Protein AF-N1ZEJ1-F1 (afdb_monomer_lite)

Radius of gyration: 12.57 Å; chains: 1; bounding box: 22×31×35 Å

Sequence (77 aa):
MTDLKRQAEKMGLQVGRNVTIYQAVHRNQTQKEYKKKYDATVEKLYPYVFTVKQKGNGTIESFQYGQVVLTKEVRLN

pLDDT: mean 85.91, std 9.36, range [52.56, 95.56]

Structure (mmCIF, N/CA/C/O backbone):
data_AF-N1ZEJ1-F1
#
_entry.id   AF-N1ZEJ1-F1
#
loop_
_atom_site.group_PDB
_atom_site.id
_atom_site.type_symbol
_atom_site.label_atom_id
_atom_site.label_alt_id
_atom_site.label_comp_id
_atom_site.label_asym_id
_atom_site.label_entity_id
_atom_site.label_seq_id
_atom_site.pdbx_PDB_ins_code
_atom_site.Cartn_x
_atom_site.Cartn_y
_atom_site.Cartn_z
_atom_site.occupancy
_atom_site.B_iso_or_equiv
_atom_site.auth_seq_id
_atom_site.auth_comp_id
_atom_site.auth_asym_id
_atom_site.auth_atom_id
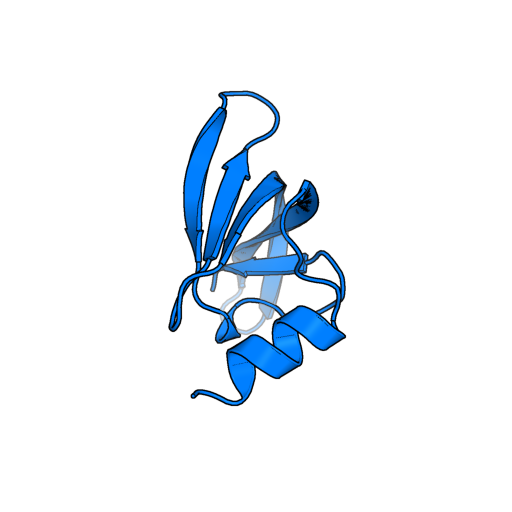_atom_site.pdbx_PDB_model_num
ATOM 1 N N . MET A 1 1 ? -0.397 -18.214 -8.357 1.00 52.56 1 MET A N 1
ATOM 2 C CA . MET A 1 1 ? -0.187 -16.749 -8.290 1.00 52.56 1 MET A CA 1
ATOM 3 C C . MET A 1 1 ? -1.358 -16.149 -7.544 1.00 52.56 1 MET A C 1
ATOM 5 O O . MET A 1 1 ? -2.488 -16.290 -7.982 1.00 52.56 1 MET A O 1
ATOM 9 N N . THR A 1 2 ? -1.058 -15.631 -6.363 1.00 58.94 2 THR A N 1
ATOM 10 C CA . THR A 1 2 ? -1.944 -15.340 -5.232 1.00 58.94 2 THR A CA 1
ATOM 11 C C . THR A 1 2 ? -3.098 -14.405 -5.600 1.00 58.94 2 THR A C 1
ATOM 13 O O . THR A 1 2 ? -2.871 -13.323 -6.139 1.00 58.94 2 THR A O 1
ATOM 16 N N . ASP A 1 3 ? -4.324 -14.824 -5.276 1.00 80.38 3 ASP A N 1
ATOM 17 C CA . ASP A 1 3 ? -5.594 -14.130 -5.550 1.00 80.38 3 ASP A CA 1
ATOM 18 C C . ASP A 1 3 ? -5.566 -12.638 -5.157 1.00 80.38 3 ASP A C 1
ATOM 20 O O . ASP A 1 3 ? -6.034 -11.771 -5.893 1.00 80.38 3 ASP A O 1
ATOM 24 N N . LEU A 1 4 ? -4.855 -12.331 -4.068 1.00 84.06 4 LEU A N 1
ATOM 25 C CA . LEU A 1 4 ? -4.670 -10.986 -3.523 1.00 84.06 4 LEU A CA 1
ATOM 26 C C . LEU A 1 4 ? -4.058 -9.983 -4.511 1.00 84.06 4 LEU A C 1
ATOM 28 O O . LEU A 1 4 ? -4.477 -8.828 -4.532 1.00 84.06 4 LEU A O 1
ATOM 32 N N . LYS A 1 5 ? -3.096 -10.394 -5.353 1.00 85.06 5 LYS A N 1
ATOM 33 C CA . LYS A 1 5 ? -2.523 -9.487 -6.363 1.00 85.06 5 LYS A CA 1
ATOM 34 C C . LYS A 1 5 ? -3.592 -9.085 -7.379 1.00 85.06 5 LYS A C 1
ATOM 36 O O . LYS A 1 5 ? -3.794 -7.899 -7.621 1.00 85.06 5 LYS A O 1
ATOM 41 N N . ARG A 1 6 ? -4.320 -10.071 -7.917 1.00 86.69 6 ARG A N 1
ATOM 42 C CA . ARG A 1 6 ? -5.410 -9.835 -8.878 1.00 86.69 6 ARG A CA 1
ATOM 43 C C . ARG A 1 6 ? -6.532 -9.007 -8.260 1.00 86.69 6 ARG A C 1
ATOM 45 O O . ARG A 1 6 ? -7.111 -8.164 -8.939 1.00 86.69 6 ARG A O 1
ATOM 52 N N . GLN A 1 7 ? -6.847 -9.240 -6.989 1.00 87.25 7 GLN A N 1
ATOM 53 C CA . GLN A 1 7 ? -7.838 -8.462 -6.256 1.00 87.25 7 GLN A CA 1
ATOM 54 C C . GLN A 1 7 ? -7.401 -7.002 -6.100 1.00 87.25 7 GLN A C 1
ATOM 56 O O . GLN A 1 7 ? -8.183 -6.103 -6.403 1.00 87.25 7 GLN A O 1
ATOM 61 N N . ALA A 1 8 ? -6.146 -6.755 -5.719 1.00 84.94 8 ALA A N 1
ATOM 62 C CA . ALA A 1 8 ? -5.604 -5.404 -5.617 1.00 84.94 8 ALA A CA 1
ATOM 63 C C . ALA A 1 8 ? -5.594 -4.684 -6.978 1.00 84.94 8 ALA A C 1
ATOM 65 O O . ALA A 1 8 ? -5.988 -3.521 -7.063 1.00 84.94 8 ALA A O 1
ATOM 66 N N . GLU A 1 9 ? -5.231 -5.380 -8.060 1.00 86.50 9 GLU A N 1
ATOM 67 C CA . GLU A 1 9 ? -5.304 -4.850 -9.429 1.00 86.50 9 GLU A CA 1
ATOM 68 C C . GLU A 1 9 ? -6.749 -4.489 -9.824 1.00 86.50 9 GLU A C 1
ATOM 70 O O . GLU A 1 9 ? -6.982 -3.400 -10.352 1.00 86.50 9 GLU A O 1
ATOM 75 N N . LYS A 1 10 ? -7.737 -5.340 -9.498 1.00 87.25 10 LYS A N 1
ATOM 76 C CA . LYS A 1 10 ? -9.176 -5.048 -9.686 1.00 87.25 10 LYS A CA 1
ATOM 77 C C . LYS A 1 10 ? -9.652 -3.857 -8.855 1.00 87.25 10 LYS A C 1
ATOM 79 O O . LYS A 1 10 ? -10.502 -3.099 -9.310 1.00 87.25 10 LYS A O 1
ATOM 84 N N . MET A 1 11 ? -9.092 -3.669 -7.662 1.00 84.50 11 MET A N 1
ATOM 85 C CA . MET A 1 11 ? -9.340 -2.494 -6.825 1.00 84.50 11 MET A CA 1
ATOM 86 C C . MET A 1 11 ? -8.652 -1.228 -7.360 1.00 84.50 11 MET A C 1
ATOM 88 O O . MET A 1 11 ? -8.872 -0.149 -6.817 1.00 84.50 11 MET A O 1
ATOM 92 N N . GLY A 1 12 ? -7.860 -1.312 -8.431 1.00 83.38 12 GLY A N 1
ATOM 93 C CA . GLY A 1 12 ? -7.218 -0.163 -9.071 1.00 83.38 12 GLY A CA 1
ATOM 94 C C . GLY A 1 12 ? -5.777 0.086 -8.626 1.00 83.38 12 GLY A C 1
ATOM 95 O O . GLY A 1 12 ? -5.234 1.156 -8.915 1.00 83.38 12 GLY A O 1
ATOM 96 N N . LEU A 1 13 ? -5.144 -0.876 -7.945 1.00 89.38 13 LEU A N 1
ATOM 97 C CA . LEU A 1 13 ? -3.710 -0.848 -7.676 1.00 89.38 13 LEU A CA 1
ATOM 98 C C . LEU A 1 13 ? -2.945 -1.133 -8.977 1.00 89.38 13 LEU A C 1
ATOM 100 O O . LEU A 1 13 ? -2.871 -2.267 -9.440 1.00 89.38 13 LEU A O 1
ATOM 104 N N . GLN A 1 14 ? -2.381 -0.091 -9.578 1.00 90.81 14 GLN A N 1
ATOM 105 C CA . GLN A 1 14 ? -1.630 -0.170 -10.831 1.00 90.81 14 GLN A CA 1
ATOM 106 C C . GLN A 1 14 ? -0.413 0.745 -10.759 1.00 90.81 14 GLN A C 1
ATOM 108 O O . GLN A 1 14 ? -0.459 1.780 -10.096 1.00 90.81 14 GLN A O 1
ATOM 113 N N . VAL A 1 15 ? 0.660 0.392 -11.468 1.00 91.94 15 VAL A N 1
ATOM 114 C CA . VAL A 1 15 ? 1.851 1.246 -11.588 1.00 91.94 15 VAL A CA 1
ATOM 115 C C . VAL A 1 15 ? 1.455 2.638 -12.093 1.00 91.94 15 VAL A C 1
ATOM 117 O O . VAL A 1 15 ? 0.639 2.774 -13.002 1.00 91.94 15 VAL A O 1
ATOM 120 N N . GLY A 1 16 ? 1.999 3.681 -11.465 1.00 91.19 16 GLY A N 1
ATOM 121 C CA . GLY A 1 16 ? 1.691 5.082 -11.750 1.00 91.19 16 GLY A CA 1
ATOM 122 C C . GLY A 1 16 ? 0.417 5.611 -11.080 1.00 91.19 16 GLY A C 1
ATOM 123 O O . GLY A 1 16 ? 0.164 6.815 -11.129 1.00 91.19 16 GLY A O 1
ATOM 124 N N . ARG A 1 17 ? -0.391 4.765 -10.421 1.00 92.19 17 ARG A N 1
ATOM 125 C CA . ARG A 1 17 ? -1.565 5.229 -9.666 1.00 92.19 17 ARG A CA 1
ATOM 126 C C . ARG A 1 17 ? -1.183 5.750 -8.290 1.00 92.19 17 ARG A C 1
ATOM 128 O O . ARG A 1 17 ? -0.277 5.246 -7.633 1.00 92.19 17 ARG A O 1
ATOM 135 N N . ASN A 1 18 ? -1.945 6.742 -7.845 1.00 92.31 18 ASN A N 1
ATOM 136 C CA . ASN A 1 18 ? -1.835 7.281 -6.499 1.00 92.31 18 ASN A CA 1
ATOM 137 C C . ASN A 1 18 ? -2.571 6.378 -5.510 1.00 92.31 18 ASN A C 1
ATOM 139 O O . ASN A 1 18 ? -3.699 5.961 -5.782 1.00 92.31 18 ASN A O 1
ATOM 143 N N . VAL A 1 19 ? -1.956 6.160 -4.358 1.00 91.88 19 VAL A N 1
ATOM 144 C CA . VAL A 1 19 ? -2.538 5.488 -3.201 1.00 91.88 19 VAL A CA 1
ATOM 145 C C . VAL A 1 19 ? -2.323 6.342 -1.959 1.00 91.88 19 VAL A C 1
ATOM 147 O O . VAL A 1 19 ? -1.328 7.057 -1.848 1.00 91.88 19 VAL A O 1
ATOM 150 N N . THR A 1 20 ? -3.245 6.260 -1.016 1.00 93.00 20 THR A N 1
ATOM 151 C CA . THR A 1 20 ? -3.142 6.905 0.286 1.00 93.00 20 THR A CA 1
ATOM 152 C C . THR A 1 20 ? -2.857 5.837 1.331 1.00 93.00 20 THR A C 1
ATOM 154 O O . THR A 1 20 ? -3.571 4.837 1.436 1.00 93.00 20 THR A O 1
ATOM 157 N N . ILE A 1 21 ? -1.783 6.043 2.089 1.00 92.12 21 ILE A N 1
ATOM 158 C CA . ILE A 1 21 ? -1.360 5.139 3.151 1.00 92.12 21 ILE A CA 1
ATOM 159 C C . ILE A 1 21 ? -1.946 5.636 4.469 1.00 92.12 21 ILE A C 1
ATOM 161 O O . ILE A 1 21 ? -1.735 6.784 4.875 1.00 92.12 21 ILE A O 1
ATOM 165 N N . TYR A 1 22 ? -2.673 4.756 5.144 1.00 91.81 22 TYR A N 1
ATOM 166 C CA . TYR A 1 22 ? -3.266 4.977 6.453 1.00 91.81 22 TYR A CA 1
ATOM 167 C C . TYR A 1 22 ? -2.560 4.117 7.490 1.00 91.81 22 TYR A C 1
ATOM 169 O O . TYR A 1 22 ? -2.252 2.955 7.241 1.00 91.81 22 TYR A O 1
ATOM 177 N N . GLN A 1 23 ? -2.343 4.678 8.671 1.00 89.62 23 GLN A N 1
ATOM 178 C CA . GLN A 1 23 ? -1.774 3.974 9.809 1.00 89.62 23 GLN A CA 1
ATOM 179 C C . GLN A 1 23 ? -2.844 3.793 10.880 1.00 89.62 23 GLN A C 1
ATOM 181 O O . GLN A 1 23 ? -3.542 4.752 11.222 1.00 89.62 23 GLN A O 1
ATOM 186 N N . ALA A 1 24 ? -2.972 2.573 11.400 1.00 86.00 24 ALA A N 1
ATOM 187 C CA . ALA A 1 24 ? -3.776 2.306 12.577 1.00 86.00 24 ALA A CA 1
ATOM 188 C C . ALA A 1 24 ? -3.201 3.078 13.774 1.00 86.00 24 ALA A C 1
ATOM 190 O O . ALA A 1 24 ? -2.010 3.016 14.078 1.00 86.00 24 ALA A O 1
ATOM 191 N N . VAL A 1 25 ? -4.064 3.826 14.448 1.00 83.81 25 VAL A N 1
ATOM 192 C CA . VAL A 1 25 ? -3.785 4.525 15.695 1.00 83.81 25 VAL A CA 1
ATOM 193 C C . VAL A 1 25 ? -4.702 3.906 16.739 1.00 83.81 25 VAL A C 1
ATOM 195 O O . VAL A 1 25 ? -5.929 3.944 16.623 1.00 83.81 25 VAL A O 1
ATOM 198 N N . HIS A 1 26 ? -4.106 3.284 17.751 1.00 74.25 26 HIS A N 1
ATOM 199 C CA . HIS A 1 26 ? -4.860 2.745 18.875 1.00 74.25 26 HIS A CA 1
ATOM 200 C C . HIS A 1 26 ? -5.284 3.911 19.761 1.00 74.25 26 HIS A C 1
ATOM 202 O O . HIS A 1 26 ? -4.448 4.505 20.440 1.00 74.25 26 HIS A O 1
ATOM 208 N N . ARG A 1 27 ? -6.574 4.259 19.736 1.00 64.75 27 ARG A N 1
ATOM 209 C CA . ARG A 1 27 ? -7.108 5.311 20.610 1.00 64.75 27 ARG A CA 1
ATOM 210 C C . ARG A 1 27 ? -7.731 4.756 21.886 1.00 64.75 27 ARG A C 1
ATOM 212 O O . ARG A 1 27 ? -7.763 5.482 22.864 1.00 64.75 27 ARG A O 1
ATOM 219 N N . ASN A 1 28 ? -8.167 3.490 21.888 1.00 62.19 28 ASN A N 1
ATOM 220 C CA . ASN A 1 28 ? -8.606 2.719 23.060 1.00 62.19 28 ASN A CA 1
ATOM 221 C C . ASN A 1 28 ? -8.561 1.207 22.751 1.00 62.19 28 ASN A C 1
ATOM 223 O O . ASN A 1 28 ? -8.587 0.828 21.581 1.00 62.19 28 ASN A O 1
ATOM 227 N N . GLN A 1 29 ? -8.526 0.347 23.782 1.00 61.88 29 GLN A N 1
ATOM 228 C CA . GLN A 1 29 ? -8.349 -1.123 23.692 1.00 61.88 29 GLN A CA 1
ATOM 229 C C . GLN A 1 29 ? -9.305 -1.861 22.725 1.00 61.88 29 GLN A C 1
ATOM 231 O O . GLN A 1 29 ? -9.026 -2.994 22.343 1.00 61.88 29 GLN A O 1
ATOM 236 N N . THR A 1 30 ? -10.401 -1.231 22.298 1.00 63.62 30 THR A N 1
ATOM 237 C CA . THR A 1 30 ? -11.449 -1.823 21.450 1.00 63.62 30 THR A CA 1
ATOM 238 C C . THR A 1 30 ? -11.640 -1.155 20.084 1.00 63.62 30 THR A C 1
ATOM 240 O O . THR A 1 30 ? -12.356 -1.713 19.257 1.00 63.62 30 THR A O 1
ATOM 243 N N . GLN A 1 31 ? -11.026 0.003 19.800 1.00 61.81 31 GLN A N 1
ATOM 244 C CA . GLN A 1 31 ? -11.250 0.732 18.540 1.00 61.81 31 GLN A CA 1
ATOM 245 C C . GLN A 1 31 ? -9.936 1.074 17.828 1.00 61.81 31 GLN A C 1
ATOM 247 O O . GLN A 1 31 ? -9.096 1.814 18.347 1.00 61.81 31 GLN A O 1
ATOM 252 N N . LYS A 1 32 ? -9.783 0.543 16.607 1.00 71.88 32 LYS A N 1
ATOM 253 C CA . LYS A 1 32 ? -8.724 0.924 15.666 1.00 71.88 32 LYS A CA 1
ATOM 254 C C . LYS A 1 32 ? -9.214 2.087 14.815 1.00 71.88 32 LYS A C 1
ATOM 256 O O . LYS A 1 32 ? -10.053 1.895 13.938 1.00 71.88 32 LYS A O 1
ATOM 261 N N . GLU A 1 33 ? -8.682 3.279 15.059 1.00 83.81 33 GLU A N 1
ATOM 262 C CA . GLU A 1 33 ? -8.850 4.401 14.137 1.00 83.81 33 GLU A CA 1
ATOM 263 C C . GLU A 1 33 ? -7.725 4.386 13.106 1.00 83.81 33 GLU A C 1
ATOM 265 O O . GLU A 1 33 ? -6.599 4.004 13.408 1.00 83.81 33 GLU A O 1
ATOM 270 N N . TYR A 1 34 ? -8.010 4.804 11.877 1.00 86.00 34 TYR A N 1
ATOM 271 C CA . TYR A 1 34 ? -7.006 4.896 10.821 1.00 86.00 34 TYR A CA 1
ATOM 272 C C . TYR A 1 34 ? -6.754 6.362 10.503 1.00 86.00 34 TYR A C 1
ATOM 274 O O . TYR A 1 34 ? -7.654 7.073 10.059 1.00 86.00 34 TYR A O 1
ATOM 282 N N . LYS A 1 35 ? -5.517 6.819 10.704 1.00 89.81 35 LYS A N 1
ATOM 283 C CA . LYS A 1 35 ? -5.106 8.179 10.352 1.00 89.81 35 LYS A CA 1
ATOM 284 C C . LYS A 1 35 ? -4.322 8.158 9.047 1.00 89.81 35 LYS A C 1
ATOM 286 O O . LYS A 1 35 ? -3.442 7.318 8.859 1.00 89.81 35 LYS A O 1
ATOM 291 N N . LYS A 1 36 ? -4.623 9.095 8.144 1.00 90.38 36 LYS A N 1
ATOM 292 C CA . LYS A 1 36 ? -3.837 9.295 6.920 1.00 90.38 36 LYS A CA 1
ATOM 293 C C . LYS A 1 36 ? -2.390 9.623 7.299 1.00 90.38 36 LYS A C 1
ATOM 295 O O . LYS A 1 36 ? -2.155 10.587 8.028 1.00 90.38 36 LYS A O 1
ATOM 300 N N . LYS A 1 37 ? -1.443 8.827 6.799 1.00 90.25 37 LYS A N 1
ATOM 301 C CA . LYS A 1 37 ? -0.003 9.003 7.024 1.00 90.25 37 LYS A CA 1
ATOM 302 C C . LYS A 1 37 ? 0.617 9.825 5.897 1.00 90.25 37 LYS A C 1
ATOM 304 O O . LYS A 1 37 ? 1.252 10.838 6.166 1.00 90.25 37 LYS A O 1
ATOM 309 N N . TYR A 1 38 ? 0.400 9.417 4.644 1.00 91.69 38 TYR A N 1
ATOM 310 C CA . TYR A 1 38 ? 0.870 10.134 3.454 1.00 91.69 38 TYR A CA 1
ATOM 311 C C . TYR A 1 38 ? 0.210 9.615 2.169 1.00 91.69 38 TYR A C 1
ATOM 313 O O . TYR A 1 38 ? -0.397 8.545 2.149 1.00 91.69 38 TYR A O 1
ATOM 321 N N . ASP A 1 39 ? 0.358 10.373 1.083 1.00 93.38 39 ASP A N 1
ATOM 322 C CA . ASP A 1 39 ? 0.048 9.914 -0.272 1.00 93.38 3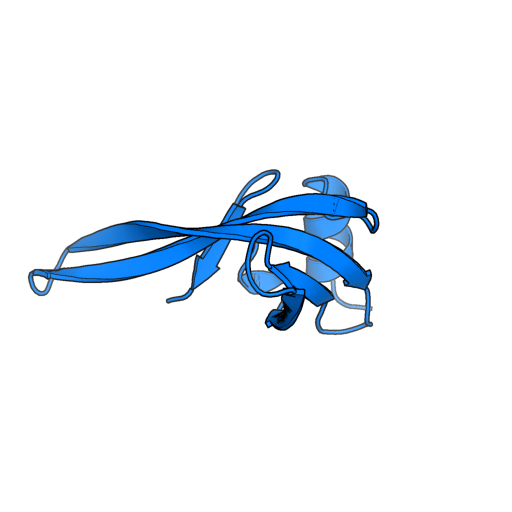9 ASP A CA 1
ATOM 323 C C . ASP A 1 39 ? 1.311 9.380 -0.955 1.00 93.38 39 ASP A C 1
ATOM 325 O O . ASP A 1 39 ? 2.415 9.887 -0.747 1.00 93.38 39 ASP A O 1
ATOM 329 N N . ALA A 1 40 ? 1.155 8.364 -1.793 1.00 94.25 40 ALA A N 1
ATOM 330 C CA . ALA A 1 40 ? 2.234 7.737 -2.538 1.00 94.25 40 ALA A CA 1
ATOM 331 C C . ALA A 1 40 ? 1.782 7.366 -3.954 1.00 94.25 40 ALA A C 1
ATOM 333 O O . ALA A 1 40 ? 0.590 7.349 -4.261 1.00 94.25 40 ALA A O 1
ATOM 334 N N . THR A 1 41 ? 2.738 7.075 -4.827 1.00 94.88 41 THR A N 1
ATOM 335 C CA . THR A 1 41 ? 2.495 6.584 -6.186 1.00 94.88 41 THR A CA 1
ATOM 336 C C . THR A 1 41 ? 3.049 5.175 -6.308 1.00 94.88 41 THR A C 1
ATOM 338 O O . THR A 1 41 ? 4.199 4.943 -5.956 1.00 94.88 41 THR A O 1
ATOM 341 N N . VAL A 1 42 ? 2.261 4.228 -6.809 1.00 93.88 42 VAL A N 1
ATOM 342 C CA . VAL A 1 42 ? 2.721 2.852 -7.040 1.00 93.88 42 VAL A CA 1
ATOM 343 C C . VAL A 1 42 ? 3.826 2.850 -8.095 1.00 93.88 42 VAL A C 1
ATOM 345 O O . VAL A 1 42 ? 3.614 3.331 -9.205 1.00 93.88 42 VAL A O 1
ATOM 348 N N . GLU A 1 43 ? 4.986 2.283 -7.771 1.00 94.44 43 GLU A N 1
ATOM 349 C CA . GLU A 1 43 ? 6.110 2.172 -8.708 1.00 94.44 43 GLU A CA 1
ATOM 350 C C . GLU A 1 43 ? 6.225 0.784 -9.326 1.00 94.44 43 GLU A C 1
ATOM 352 O O . GLU A 1 43 ? 6.400 0.671 -10.537 1.00 94.44 43 GLU A O 1
ATOM 357 N N . LYS A 1 44 ? 6.143 -0.286 -8.524 1.00 93.75 44 LYS A N 1
ATOM 358 C CA . LYS A 1 44 ? 6.329 -1.658 -9.021 1.00 93.75 44 LYS A CA 1
ATOM 359 C C . LYS A 1 44 ? 5.380 -2.637 -8.344 1.00 93.75 44 LYS A C 1
ATOM 361 O O . LYS A 1 44 ? 5.100 -2.527 -7.155 1.00 93.75 44 LYS A O 1
ATOM 366 N N . LEU A 1 45 ? 4.923 -3.628 -9.108 1.00 91.88 45 LEU A N 1
ATOM 367 C CA . LEU A 1 45 ? 4.078 -4.727 -8.637 1.00 91.88 45 LEU A CA 1
ATOM 368 C C . LEU A 1 45 ? 4.855 -6.047 -8.734 1.00 91.88 45 LEU A C 1
ATOM 370 O O . LEU A 1 45 ? 5.064 -6.574 -9.827 1.00 91.88 45 LEU A O 1
ATOM 374 N N . TYR A 1 46 ? 5.261 -6.606 -7.597 1.00 90.62 46 TYR A N 1
ATOM 375 C CA . TYR A 1 46 ? 5.943 -7.902 -7.503 1.00 90.62 46 TYR A CA 1
ATOM 376 C C . TYR A 1 46 ? 4.934 -9.036 -7.249 1.00 90.62 46 TYR A C 1
ATOM 378 O O . TYR A 1 46 ? 3.751 -8.771 -7.037 1.00 90.62 46 TYR A O 1
ATOM 386 N N . PRO A 1 47 ? 5.335 -10.319 -7.275 1.00 88.19 47 PRO A N 1
ATOM 387 C CA . PRO A 1 47 ? 4.398 -11.422 -7.041 1.00 88.19 47 PRO A CA 1
ATOM 388 C C . PRO A 1 47 ? 3.684 -11.383 -5.678 1.00 88.19 47 PRO A C 1
ATOM 390 O O . PRO A 1 47 ? 2.509 -11.735 -5.611 1.00 88.19 47 PRO A O 1
ATOM 393 N N . TYR A 1 48 ? 4.359 -10.926 -4.616 1.00 87.81 48 TYR A N 1
ATOM 394 C CA . TYR A 1 48 ? 3.839 -10.965 -3.236 1.00 87.81 48 TYR A CA 1
ATOM 395 C C . TYR A 1 48 ? 3.695 -9.592 -2.568 1.00 87.81 48 TYR A C 1
ATOM 397 O O . TYR A 1 48 ? 2.994 -9.460 -1.567 1.00 87.81 48 TYR A O 1
ATOM 405 N N . VAL A 1 49 ? 4.342 -8.573 -3.128 1.00 92.62 49 VAL A N 1
ATOM 406 C CA . VAL A 1 49 ? 4.372 -7.207 -2.600 1.00 92.62 49 VAL A CA 1
ATOM 407 C C . VAL A 1 49 ? 4.285 -6.204 -3.741 1.00 92.62 49 VAL A C 1
ATOM 409 O O . VAL A 1 49 ? 4.495 -6.548 -4.903 1.00 92.62 49 VAL A O 1
ATOM 412 N N . PHE A 1 50 ? 4.027 -4.950 -3.418 1.00 92.88 50 PHE A N 1
ATOM 413 C CA . PHE A 1 50 ? 4.174 -3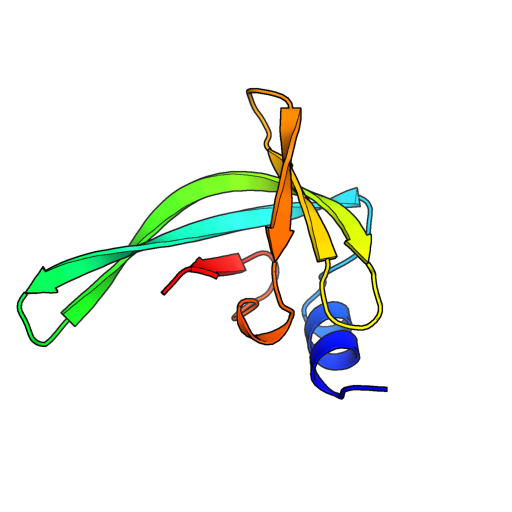.826 -4.328 1.00 92.88 50 PHE A CA 1
ATOM 414 C C . PHE A 1 50 ? 4.968 -2.718 -3.652 1.00 92.88 50 PHE A C 1
ATOM 416 O O . PHE A 1 50 ? 4.991 -2.630 -2.428 1.00 92.88 50 PHE A O 1
ATOM 423 N N . THR A 1 51 ? 5.623 -1.878 -4.443 1.00 94.94 51 THR A N 1
ATOM 424 C CA . THR A 1 51 ? 6.330 -0.704 -3.938 1.00 94.94 51 THR A CA 1
ATOM 425 C C . THR A 1 51 ? 5.609 0.564 -4.335 1.00 94.94 51 THR A C 1
ATOM 427 O O . THR A 1 51 ? 5.028 0.669 -5.420 1.00 94.94 51 THR A O 1
ATOM 430 N N . VAL A 1 52 ? 5.670 1.548 -3.452 1.00 94.75 52 VAL A N 1
ATOM 431 C CA . VAL A 1 52 ? 5.137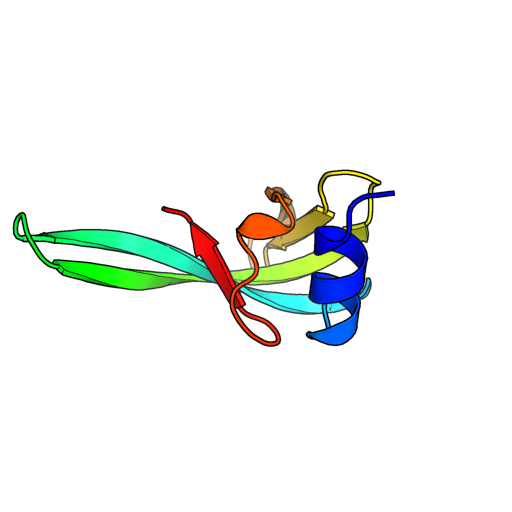 2.883 -3.680 1.00 94.75 52 VAL A CA 1
ATOM 432 C C . VAL A 1 52 ? 6.201 3.908 -3.334 1.00 94.75 52 VAL A C 1
ATOM 434 O O . VAL A 1 52 ? 7.005 3.700 -2.429 1.00 94.75 52 VAL A O 1
ATOM 437 N N . LYS A 1 53 ? 6.176 5.030 -4.037 1.00 95.56 53 LYS A N 1
ATOM 438 C CA . LYS A 1 53 ? 7.023 6.187 -3.795 1.00 95.56 53 LYS A CA 1
ATOM 439 C C . LYS A 1 53 ? 6.216 7.278 -3.113 1.00 95.56 53 LYS A C 1
ATOM 441 O O . LYS A 1 53 ? 5.225 7.755 -3.668 1.00 95.56 53 LYS A O 1
ATOM 446 N N . GLN A 1 54 ? 6.626 7.673 -1.916 1.00 94.50 54 GLN A N 1
ATOM 447 C CA . GLN A 1 54 ? 5.951 8.694 -1.126 1.00 94.50 54 GLN A CA 1
ATOM 448 C C . GLN A 1 54 ? 6.021 10.071 -1.808 1.00 94.50 54 GLN A C 1
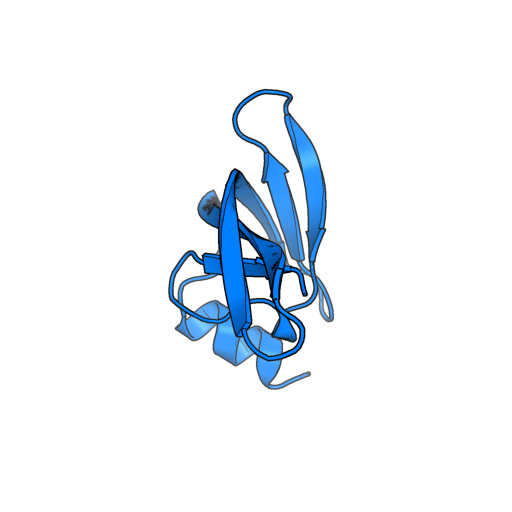ATOM 450 O O . GLN A 1 54 ? 7.077 10.524 -2.260 1.00 94.50 54 GLN A O 1
ATOM 455 N N . LYS A 1 55 ? 4.881 10.769 -1.851 1.00 87.56 55 LYS A N 1
ATOM 456 C CA . LYS A 1 55 ? 4.770 12.141 -2.354 1.00 87.56 55 LYS A CA 1
ATOM 457 C C . LYS A 1 55 ? 5.224 13.113 -1.270 1.00 87.56 55 LYS A C 1
ATOM 459 O O . LYS A 1 55 ? 4.454 13.473 -0.388 1.00 87.56 55 LYS A O 1
ATOM 464 N N . GLY A 1 56 ? 6.493 13.497 -1.313 1.00 84.94 56 GLY A N 1
ATOM 465 C CA . GLY A 1 56 ? 7.067 14.489 -0.403 1.00 84.94 56 GLY A CA 1
ATOM 466 C C . GLY A 1 56 ? 8.576 14.337 -0.286 1.00 84.94 56 GLY A C 1
ATOM 467 O O . GLY A 1 56 ? 9.314 15.231 -0.671 1.00 84.94 56 GLY A O 1
ATOM 468 N N . ASN A 1 57 ? 9.027 13.174 0.179 1.00 87.94 57 ASN A N 1
ATOM 469 C CA . ASN A 1 57 ? 10.448 12.847 0.348 1.00 87.94 57 ASN A CA 1
ATOM 470 C C . ASN A 1 57 ? 10.978 11.871 -0.720 1.00 87.94 57 ASN A C 1
ATOM 472 O O . ASN A 1 57 ? 12.183 11.665 -0.809 1.00 87.94 57 ASN A O 1
ATOM 476 N N . GLY A 1 58 ? 10.098 11.264 -1.528 1.00 88.75 58 GLY A N 1
ATOM 477 C CA . GLY A 1 58 ? 10.485 10.297 -2.555 1.00 88.75 58 GLY A CA 1
ATOM 478 C C . GLY A 1 58 ? 10.929 8.935 -2.015 1.00 88.75 58 GLY A C 1
ATOM 479 O O . GLY A 1 58 ? 11.435 8.135 -2.800 1.00 88.75 58 GLY A O 1
ATOM 480 N N . THR A 1 59 ? 10.732 8.662 -0.721 1.00 93.44 59 THR A N 1
ATOM 481 C CA . THR A 1 59 ? 11.045 7.369 -0.105 1.00 93.44 59 THR A CA 1
ATOM 482 C C . THR A 1 59 ? 10.219 6.265 -0.752 1.00 93.44 59 THR A C 1
ATOM 484 O O . THR A 1 59 ? 9.022 6.436 -0.998 1.00 93.44 59 THR A O 1
ATOM 487 N N . ILE A 1 60 ? 10.863 5.131 -1.025 1.00 93.00 60 ILE A N 1
ATOM 488 C CA . ILE A 1 60 ? 10.212 3.945 -1.576 1.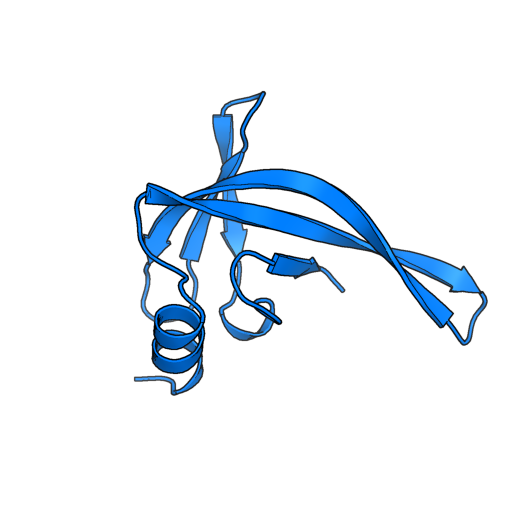00 93.00 60 ILE A CA 1
ATOM 489 C C . ILE A 1 60 ? 9.925 2.982 -0.429 1.00 93.00 60 ILE A C 1
ATOM 491 O O . ILE A 1 60 ? 10.841 2.553 0.268 1.00 93.00 60 ILE A O 1
ATOM 495 N N . GLU A 1 61 ? 8.659 2.622 -0.260 1.00 92.44 61 GLU A N 1
ATOM 496 C CA . GLU A 1 61 ? 8.215 1.634 0.722 1.00 92.44 61 GLU A CA 1
ATOM 497 C C . GLU A 1 61 ? 7.512 0.471 0.021 1.00 92.44 61 GLU A C 1
ATOM 499 O O . GLU A 1 61 ? 6.930 0.628 -1.055 1.00 92.44 61 GLU A O 1
ATOM 504 N N . SER A 1 62 ? 7.583 -0.712 0.628 1.00 93.12 62 SER A N 1
ATOM 505 C CA . SER A 1 62 ? 6.994 -1.943 0.103 1.00 93.12 62 SER A CA 1
ATOM 506 C C . SER A 1 62 ? 5.858 -2.436 0.990 1.00 93.12 62 SER A C 1
ATOM 508 O O . SER A 1 62 ? 6.010 -2.498 2.208 1.00 93.12 62 SER A O 1
ATOM 510 N N . PHE A 1 63 ? 4.763 -2.866 0.371 1.00 91.38 63 PHE A N 1
ATOM 511 C CA . PHE A 1 63 ? 3.537 -3.290 1.037 1.00 91.38 63 PHE A CA 1
ATOM 512 C C . PHE A 1 63 ? 3.043 -4.625 0.487 1.00 91.38 63 PHE A C 1
ATOM 514 O O . PHE A 1 63 ? 3.257 -4.961 -0.679 1.00 91.38 63 PHE A O 1
ATOM 521 N N . GLN A 1 64 ? 2.364 -5.396 1.328 1.00 92.19 64 GLN A N 1
ATOM 522 C CA . GLN A 1 64 ? 1.704 -6.633 0.925 1.00 92.19 64 GLN A CA 1
ATOM 523 C C . GLN A 1 64 ? 0.323 -6.336 0.339 1.00 92.19 64 GLN A C 1
ATOM 525 O O . GLN A 1 64 ? -0.379 -5.431 0.786 1.00 92.19 64 GLN A O 1
ATOM 530 N N . TYR A 1 65 ? -0.119 -7.155 -0.615 1.00 88.19 65 TYR A N 1
ATOM 531 C CA . TYR A 1 65 ? -1.433 -6.979 -1.245 1.00 88.19 65 TYR A CA 1
ATOM 532 C C . TYR A 1 65 ? -2.612 -7.085 -0.264 1.00 88.19 65 TYR A C 1
ATOM 534 O O . TYR A 1 65 ? -3.622 -6.426 -0.472 1.00 88.19 65 TYR A O 1
ATOM 542 N N . GLY A 1 66 ? -2.472 -7.838 0.834 1.00 85.75 66 GLY A N 1
ATOM 543 C CA . GLY A 1 66 ? -3.500 -7.934 1.880 1.00 85.75 66 GLY A CA 1
ATOM 544 C C . GLY A 1 66 ? -3.719 -6.647 2.689 1.00 85.75 66 GLY A C 1
ATOM 545 O O . GLY A 1 66 ? -4.695 -6.554 3.423 1.00 85.75 66 GLY A O 1
ATOM 546 N N . GLN A 1 67 ? -2.835 -5.652 2.561 1.00 86.31 67 GLN A N 1
ATOM 547 C CA . GLN A 1 67 ? -2.987 -4.341 3.204 1.00 86.31 67 GLN A CA 1
ATOM 548 C C . GLN A 1 67 ? -3.843 -3.376 2.366 1.00 86.31 67 GLN A C 1
ATOM 550 O O . GLN A 1 67 ? -4.210 -2.301 2.845 1.00 86.31 67 GLN A O 1
ATOM 555 N N . VAL A 1 68 ? -4.155 -3.735 1.116 1.00 87.06 68 VAL A N 1
ATOM 556 C CA . VAL A 1 68 ? -5.051 -2.968 0.245 1.00 87.06 68 VAL A CA 1
ATOM 557 C C . VAL A 1 68 ? -6.486 -3.306 0.622 1.00 87.06 68 VAL A C 1
ATOM 559 O O . VAL A 1 68 ? -6.905 -4.455 0.524 1.00 87.06 68 VAL A O 1
ATOM 562 N N . VAL A 1 69 ? -7.239 -2.304 1.065 1.00 82.56 69 VAL A N 1
ATOM 563 C CA . VAL A 1 69 ? -8.605 -2.503 1.582 1.00 82.56 69 VAL A CA 1
ATOM 564 C C . VAL A 1 69 ? -9.679 -1.957 0.649 1.00 82.56 69 VAL A C 1
ATOM 566 O O . VAL A 1 69 ? -10.777 -2.500 0.593 1.00 82.56 69 VAL A O 1
ATOM 569 N N . LEU A 1 70 ? -9.367 -0.882 -0.077 1.00 77.12 70 LEU A N 1
ATOM 570 C CA . LEU A 1 70 ? -10.266 -0.172 -0.981 1.00 77.12 70 LEU A CA 1
ATOM 571 C C . LEU A 1 70 ? -9.460 0.448 -2.121 1.00 77.12 70 LEU A C 1
ATOM 573 O O . LEU A 1 70 ? -8.230 0.545 -2.070 1.00 77.12 70 LEU A O 1
ATOM 577 N N . THR A 1 71 ? -10.165 0.906 -3.153 1.00 79.69 71 THR A N 1
ATOM 578 C CA . THR A 1 71 ? -9.552 1.607 -4.277 1.00 79.69 71 THR A CA 1
ATOM 579 C C . THR A 1 71 ? -8.733 2.797 -3.795 1.00 79.69 71 THR A C 1
ATOM 581 O O . THR A 1 71 ? -9.282 3.776 -3.301 1.00 79.69 71 THR A O 1
ATOM 584 N N . LYS A 1 72 ? -7.415 2.715 -4.013 1.00 81.50 72 LYS A N 1
ATOM 585 C CA . LYS A 1 72 ? -6.414 3.729 -3.643 1.00 81.50 72 LYS A CA 1
ATOM 586 C C . LYS A 1 72 ? -6.137 3.857 -2.139 1.00 81.50 72 LYS A C 1
ATOM 588 O O . LYS A 1 72 ? -5.511 4.836 -1.752 1.00 81.50 72 LYS A O 1
ATOM 593 N N . GLU A 1 73 ? -6.513 2.889 -1.305 1.00 87.88 73 GLU A N 1
ATOM 594 C CA . GLU A 1 73 ? -6.205 2.909 0.134 1.00 87.88 73 GLU A CA 1
ATOM 595 C C . GLU A 1 73 ? -5.378 1.698 0.569 1.00 87.88 73 GLU A C 1
ATOM 597 O O . GLU A 1 73 ? -5.716 0.550 0.269 1.00 87.88 73 GLU A O 1
ATOM 602 N N . VAL A 1 74 ? -4.329 1.957 1.352 1.00 86.88 74 VAL A N 1
ATOM 603 C CA . VAL A 1 74 ? -3.538 0.927 2.038 1.00 86.88 74 VAL A CA 1
ATOM 604 C C . VAL A 1 74 ? -3.621 1.179 3.536 1.00 86.88 74 VAL A C 1
ATOM 606 O O . VAL A 1 74 ? -3.332 2.288 3.986 1.00 86.88 74 VAL A O 1
ATOM 609 N N . ARG A 1 75 ? -4.006 0.167 4.316 1.00 87.12 75 ARG A N 1
ATOM 610 C CA . ARG A 1 75 ? -4.092 0.255 5.779 1.00 87.12 75 ARG A CA 1
ATOM 611 C C . ARG A 1 75 ? -2.980 -0.557 6.426 1.00 87.12 75 ARG A C 1
ATOM 613 O O . ARG A 1 75 ? -2.882 -1.767 6.240 1.00 87.12 75 ARG A O 1
ATOM 620 N N . LEU A 1 76 ? -2.152 0.131 7.200 1.00 83.94 76 LEU A N 1
ATOM 621 C CA . LEU A 1 76 ? -1.123 -0.460 8.043 1.00 83.94 76 LEU A CA 1
ATOM 622 C C . LEU A 1 76 ? -1.738 -0.728 9.411 1.00 83.94 76 LEU A C 1
ATOM 624 O O . LEU A 1 76 ? -2.312 0.185 10.008 1.00 83.94 76 LEU A O 1
ATOM 628 N N . ASN A 1 77 ? -1.663 -1.980 9.849 1.00 78.00 77 ASN A N 1
ATOM 629 C CA . ASN A 1 77 ? -2.183 -2.433 11.135 1.00 78.00 77 ASN A CA 1
ATOM 630 C C . ASN A 1 77 ? -1.151 -2.258 12.247 1.00 78.00 77 ASN A C 1
ATOM 632 O O . ASN A 1 77 ? 0.057 -2.270 11.920 1.00 78.00 77 ASN A O 1
#

Foldseek 3Di:
DDPLLVVLVVLVPDAQDKAWEWEFDPPDPPDTDTDTDFMWGWHADDPFWTWTQTDPPRDIDIGGSVQDDHRRYGYHD

Secondary structure (DSSP, 8-state):
--HHHHHHHHTT--TT-EEEEEEEEEEETTEEEEEEEEEEEEEEE-SSEEEEEETTT--EEEEEGGGEEETTEEEE-